Protein AF-A0A7C0WXL3-F1 (afdb_monomer_lite)

pLDDT: mean 95.77, std 2.58, range [79.0, 97.5]

Radius of gyration: 10.41 Å; chains: 1; bounding box: 24×28×22 Å

Foldseek 3Di:
DVQLVVQLVQLVVVCVVVPHDDDSVVSSVVSVCVSVVHAEDEDQDCSVVVSVVSGNYHYHHD

Structure (mmCIF, N/CA/C/O backbone):
data_AF-A0A7C0WXL3-F1
#
_entry.id   AF-A0A7C0WXL3-F1
#
loop_
_atom_site.group_PDB
_atom_site.id
_atom_site.type_symbol
_atom_site.label_atom_id
_atom_site.label_alt_id
_atom_site.label_comp_id
_atom_site.label_asym_id
_atom_site.label_entity_id
_atom_site.label_seq_id
_atom_site.pdbx_PDB_ins_code
_atom_site.Cartn_x
_atom_site.Cartn_y
_atom_site.Cartn_z
_atom_site.occupancy
_atom_site.B_iso_or_equiv
_atom_site.auth_seq_id
_atom_site.auth_comp_id
_atom_site.auth_asym_id
_atom_site.auth_atom_id
_atom_site.pdbx_PDB_model_num
ATOM 1 N N . ASP A 1 1 ? 16.733 2.737 -3.144 1.00 79.00 1 ASP A N 1
ATOM 2 C CA . ASP A 1 1 ? 16.149 3.274 -4.383 1.00 79.00 1 ASP A CA 1
ATOM 3 C C . ASP A 1 1 ? 15.294 4.486 -4.023 1.00 79.00 1 ASP A C 1
ATOM 5 O O . ASP A 1 1 ? 14.519 4.390 -3.076 1.00 79.00 1 ASP A O 1
ATOM 9 N N . THR A 1 2 ? 15.488 5.633 -4.678 1.00 90.19 2 THR A N 1
ATOM 10 C CA . THR A 1 2 ? 14.778 6.884 -4.349 1.00 90.19 2 THR A CA 1
ATOM 11 C C . THR A 1 2 ? 13.301 6.855 -4.740 1.00 90.19 2 THR A C 1
ATOM 13 O O . THR A 1 2 ? 12.483 7.384 -3.994 1.00 90.19 2 THR A O 1
ATOM 16 N N . ASN A 1 3 ? 12.937 6.184 -5.838 1.00 95.00 3 ASN A N 1
ATOM 17 C CA . ASN A 1 3 ? 11.550 6.088 -6.301 1.00 95.00 3 ASN A CA 1
ATOM 18 C C . ASN A 1 3 ? 10.695 5.286 -5.307 1.00 95.00 3 ASN A C 1
ATOM 20 O O . ASN A 1 3 ? 9.612 5.704 -4.907 1.00 95.00 3 ASN A O 1
ATOM 24 N N . SER A 1 4 ? 11.231 4.166 -4.812 1.00 96.19 4 SER A N 1
ATOM 25 C CA . SER A 1 4 ? 10.555 3.360 -3.781 1.00 96.19 4 SER A CA 1
ATOM 26 C C . SER A 1 4 ? 10.307 4.145 -2.487 1.00 96.19 4 SER A C 1
ATOM 28 O O . SER A 1 4 ? 9.250 4.016 -1.866 1.00 96.19 4 SER A O 1
ATOM 30 N N . ALA A 1 5 ? 11.267 4.979 -2.075 1.00 96.31 5 ALA A N 1
ATOM 31 C CA . ALA A 1 5 ? 11.140 5.809 -0.879 1.00 96.31 5 ALA A CA 1
ATOM 32 C C . ALA A 1 5 ? 10.082 6.915 -1.049 1.00 96.31 5 ALA A C 1
ATOM 34 O O . ALA A 1 5 ? 9.303 7.174 -0.127 1.00 96.31 5 ALA A O 1
ATOM 35 N N . GLU A 1 6 ? 10.013 7.527 -2.233 1.00 97.44 6 GLU A N 1
ATOM 36 C CA . GLU A 1 6 ? 8.994 8.520 -2.580 1.00 97.44 6 GLU A CA 1
ATOM 37 C C . GLU A 1 6 ? 7.596 7.890 -2.573 1.00 97.44 6 GLU A C 1
ATOM 39 O O . GLU A 1 6 ? 6.711 8.377 -1.869 1.00 97.44 6 GLU A O 1
ATOM 44 N N . LYS A 1 7 ? 7.42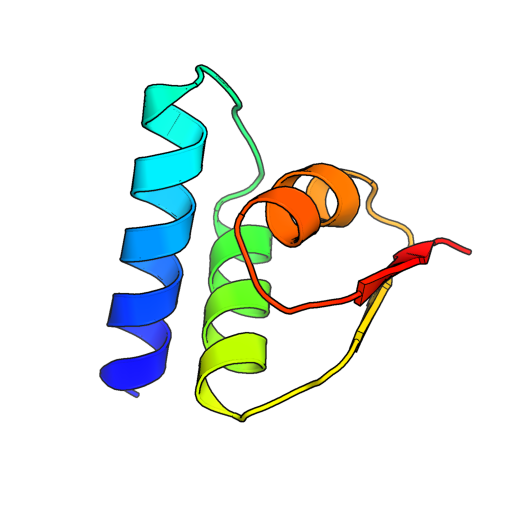5 6.726 -3.214 1.00 97.19 7 LYS A N 1
ATOM 45 C CA . LYS A 1 7 ? 6.156 5.978 -3.196 1.00 97.19 7 LYS A CA 1
ATOM 46 C C . LYS A 1 7 ? 5.722 5.584 -1.789 1.00 97.19 7 LYS A C 1
ATOM 48 O O . LYS A 1 7 ? 4.560 5.764 -1.437 1.00 97.19 7 LYS A O 1
ATOM 53 N N . SER A 1 8 ? 6.651 5.118 -0.958 1.00 97.25 8 SER A N 1
ATOM 54 C CA . SER A 1 8 ? 6.361 4.796 0.448 1.00 97.25 8 SER A CA 1
ATOM 55 C C . SER A 1 8 ? 5.860 6.028 1.215 1.00 97.25 8 SER A C 1
ATOM 57 O O . SER A 1 8 ? 4.880 5.960 1.956 1.00 97.25 8 SER A O 1
ATOM 59 N N . SER A 1 9 ? 6.500 7.179 1.002 1.00 96.94 9 SER A N 1
ATOM 60 C CA . SER A 1 9 ? 6.135 8.439 1.659 1.00 96.94 9 SER A CA 1
ATOM 61 C C . SER A 1 9 ? 4.768 8.955 1.199 1.00 96.94 9 SER A C 1
ATOM 63 O O . SER A 1 9 ? 3.967 9.384 2.029 1.00 96.94 9 SER A O 1
ATOM 65 N N . GLU A 1 10 ? 4.463 8.862 -0.100 1.00 97.50 10 GLU A N 1
ATOM 66 C CA . GLU A 1 10 ? 3.147 9.200 -0.661 1.00 97.50 10 GLU A CA 1
ATOM 67 C C . GLU A 1 10 ? 2.031 8.349 -0.039 1.00 97.50 10 GLU A C 1
ATOM 69 O O . GLU A 1 10 ? 0.982 8.878 0.341 1.00 97.50 10 GLU A O 1
ATOM 74 N N . ILE A 1 11 ? 2.254 7.038 0.091 1.00 97.19 11 ILE A N 1
ATOM 75 C CA . ILE A 1 11 ? 1.298 6.102 0.698 1.00 97.19 11 ILE A CA 1
ATOM 76 C C . ILE A 1 11 ? 1.074 6.456 2.170 1.00 97.19 11 ILE A C 1
ATOM 78 O O . ILE A 1 11 ? -0.073 6.626 2.591 1.00 97.19 11 ILE A O 1
ATOM 82 N N . MET A 1 12 ? 2.152 6.635 2.940 1.00 97.12 12 MET A N 1
ATOM 83 C CA . MET A 1 12 ? 2.064 6.991 4.358 1.00 97.12 12 MET A CA 1
ATOM 84 C C . MET A 1 12 ? 1.312 8.312 4.560 1.00 97.12 12 MET A C 1
ATOM 86 O O . MET A 1 12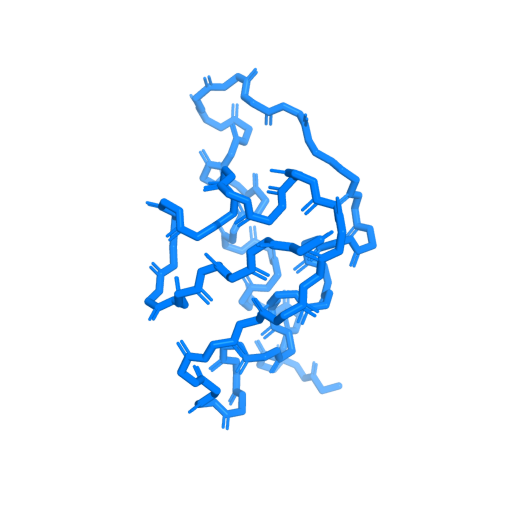 ? 0.427 8.404 5.407 1.00 97.12 12 MET A O 1
ATOM 90 N N . ALA A 1 13 ? 1.610 9.330 3.749 1.00 97.12 13 ALA A N 1
ATOM 91 C CA . ALA A 1 13 ? 0.940 10.623 3.825 1.00 97.12 13 ALA A CA 1
ATOM 92 C C . ALA A 1 13 ? -0.572 10.510 3.568 1.00 97.12 13 ALA A C 1
ATOM 94 O O . ALA A 1 13 ? -1.365 11.137 4.275 1.00 97.12 13 ALA A O 1
ATOM 95 N N . LYS A 1 14 ? -0.992 9.694 2.590 1.00 97.00 14 LYS A N 1
ATOM 96 C CA . LYS A 1 14 ? -2.416 9.441 2.309 1.00 97.00 14 LYS A CA 1
ATOM 97 C C . LYS A 1 14 ? -3.114 8.750 3.482 1.00 97.00 14 LYS A C 1
ATOM 99 O O . LYS A 1 14 ? -4.198 9.189 3.860 1.00 97.00 14 LYS A O 1
ATOM 104 N N . LEU A 1 15 ? -2.488 7.728 4.068 1.00 96.38 15 LEU A N 1
ATOM 105 C CA . LEU A 1 15 ? -3.031 6.975 5.206 1.00 96.38 15 LEU A CA 1
ATOM 106 C C . LEU A 1 15 ? -3.171 7.854 6.454 1.00 96.38 15 LEU A C 1
ATOM 108 O O . LEU A 1 15 ? -4.242 7.908 7.060 1.00 96.38 15 LEU A O 1
ATOM 112 N N . LEU A 1 16 ? -2.145 8.650 6.766 1.00 95.25 16 LEU A N 1
ATOM 113 C CA . LEU A 1 16 ? -2.188 9.608 7.872 1.00 95.25 16 LEU A CA 1
ATOM 114 C C . LEU A 1 16 ? -3.285 10.661 7.682 1.00 95.25 16 LEU A C 1
ATOM 116 O O . LEU A 1 16 ? -3.974 11.008 8.640 1.00 95.25 16 LEU A O 1
ATOM 120 N N . ARG A 1 17 ? -3.508 11.135 6.447 1.00 95.81 17 ARG A N 1
ATOM 121 C CA . ARG A 1 17 ? -4.558 12.124 6.146 1.00 95.81 17 ARG A CA 1
ATOM 122 C C . ARG A 1 17 ? -5.965 11.617 6.465 1.00 95.81 17 ARG A C 1
ATOM 124 O O . ARG A 1 17 ? -6.842 12.426 6.751 1.00 95.81 17 ARG A O 1
ATOM 131 N N . ILE A 1 18 ? -6.186 10.305 6.404 1.00 95.44 18 ILE A N 1
ATOM 132 C CA . ILE A 1 18 ? -7.475 9.673 6.721 1.00 95.44 18 ILE A CA 1
ATOM 133 C C . ILE A 1 18 ? -7.504 9.046 8.123 1.00 95.44 18 ILE A C 1
ATOM 135 O O . ILE A 1 18 ? -8.472 8.378 8.471 1.00 95.44 18 ILE A O 1
ATOM 139 N N . GLY A 1 19 ? -6.460 9.263 8.931 1.00 95.38 19 GLY A N 1
ATOM 140 C CA . GLY A 1 19 ? -6.365 8.742 10.295 1.00 95.38 19 GLY A CA 1
ATOM 141 C C . GLY A 1 19 ? -6.151 7.229 10.378 1.00 95.38 19 GLY A C 1
ATOM 142 O O . GLY A 1 19 ? -6.407 6.642 11.427 1.00 95.38 19 GLY A O 1
ATOM 143 N N . VAL A 1 20 ? -5.696 6.593 9.296 1.00 95.50 20 VAL A N 1
ATOM 144 C CA . VAL A 1 20 ? -5.382 5.163 9.278 1.00 95.50 20 VAL A CA 1
ATOM 145 C C . VAL A 1 20 ? -3.912 4.978 9.636 1.00 95.50 20 VAL A C 1
ATOM 147 O O . VAL A 1 20 ? -3.025 5.508 8.969 1.00 95.50 20 VAL A O 1
ATOM 150 N N . SER A 1 21 ? -3.664 4.218 10.701 1.00 92.75 21 SER A N 1
ATOM 151 C CA . SER A 1 21 ? -2.323 3.819 11.118 1.00 92.75 21 SER A CA 1
ATOM 152 C C . SER A 1 21 ? -2.073 2.380 10.693 1.00 92.75 21 SER A C 1
ATOM 154 O O . SER A 1 21 ? -2.827 1.495 11.081 1.00 92.75 21 SER A O 1
ATOM 156 N N . VAL A 1 22 ? -0.994 2.161 9.952 1.00 94.19 22 VAL A N 1
ATOM 157 C CA . VAL A 1 22 ? -0.495 0.838 9.544 1.00 94.19 22 VAL A CA 1
ATOM 158 C C . VAL A 1 22 ? 0.982 0.717 9.897 1.00 94.19 22 VAL A C 1
ATOM 160 O O . VAL A 1 22 ? 1.644 1.723 10.185 1.00 94.19 22 VAL A O 1
ATOM 163 N N . ASN A 1 23 ? 1.524 -0.496 9.853 1.00 95.62 23 ASN A N 1
ATOM 164 C CA . ASN A 1 23 ? 2.950 -0.707 10.061 1.00 95.62 23 ASN A CA 1
ATOM 165 C C . ASN A 1 23 ? 3.801 0.039 9.009 1.00 95.62 23 ASN A C 1
ATOM 167 O O . ASN A 1 23 ? 3.563 -0.041 7.803 1.00 95.62 23 ASN A O 1
ATOM 171 N N . ALA A 1 24 ? 4.844 0.745 9.458 1.00 95.50 24 ALA A N 1
ATOM 172 C CA . ALA A 1 24 ? 5.753 1.454 8.559 1.00 95.50 24 ALA A CA 1
ATOM 173 C C . ALA A 1 24 ? 6.499 0.510 7.597 1.00 95.50 24 ALA A C 1
ATOM 175 O O . ALA A 1 24 ? 6.761 0.889 6.457 1.00 95.50 24 ALA A O 1
ATOM 176 N N . LEU A 1 25 ? 6.817 -0.715 8.027 1.00 96.88 25 LEU A N 1
ATOM 177 C CA . LEU A 1 25 ? 7.438 -1.732 7.180 1.00 96.88 25 LEU A CA 1
ATOM 178 C C . LEU A 1 25 ? 6.513 -2.139 6.031 1.00 96.88 25 LEU A C 1
ATOM 180 O O . LEU A 1 25 ? 6.979 -2.230 4.899 1.00 96.88 25 LEU A O 1
ATOM 184 N N . ASP A 1 26 ? 5.217 -2.310 6.289 1.00 97.25 26 ASP A N 1
ATOM 185 C CA . ASP A 1 26 ? 4.252 -2.689 5.251 1.00 97.25 26 ASP A CA 1
ATOM 186 C C . ASP A 1 26 ? 4.093 -1.587 4.207 1.00 97.25 26 ASP A C 1
ATOM 188 O O . ASP A 1 26 ? 4.012 -1.859 3.009 1.00 97.25 26 ASP A O 1
ATOM 192 N N . VAL A 1 27 ? 4.161 -0.325 4.638 1.00 97.31 27 VAL A N 1
ATOM 193 C CA . VAL A 1 27 ? 4.179 0.817 3.718 1.00 97.31 27 VAL A CA 1
ATOM 194 C C . VAL A 1 27 ? 5.450 0.841 2.869 1.00 97.31 27 VAL A C 1
ATOM 196 O O . VAL A 1 27 ? 5.372 1.136 1.678 1.00 97.31 27 VAL A O 1
ATOM 199 N N . ILE A 1 28 ? 6.608 0.495 3.440 1.00 97.25 28 ILE A N 1
ATOM 200 C CA . ILE A 1 28 ? 7.865 0.386 2.684 1.00 97.25 28 ILE A CA 1
ATOM 201 C C . ILE A 1 28 ? 7.788 -0.758 1.667 1.00 97.25 28 ILE A C 1
ATOM 203 O O . ILE A 1 28 ? 8.167 -0.572 0.510 1.00 97.25 28 ILE A O 1
ATOM 207 N N . ILE A 1 29 ? 7.270 -1.923 2.066 1.00 96.94 29 ILE A N 1
ATOM 208 C CA . ILE A 1 29 ? 7.062 -3.068 1.170 1.00 96.9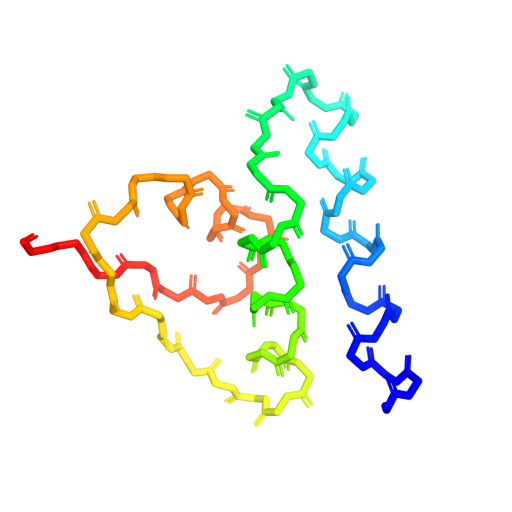4 29 ILE A CA 1
ATOM 209 C C . ILE A 1 29 ? 6.161 -2.649 0.005 1.00 96.94 29 ILE A C 1
ATOM 211 O O . ILE A 1 29 ? 6.535 -2.826 -1.153 1.00 96.94 29 ILE A O 1
ATOM 215 N N . ALA A 1 30 ? 5.024 -2.016 0.297 1.00 97.12 30 ALA A N 1
ATOM 216 C CA . ALA A 1 30 ? 4.104 -1.545 -0.727 1.00 97.12 30 ALA A CA 1
ATOM 217 C C . ALA A 1 30 ? 4.719 -0.477 -1.639 1.00 97.12 30 ALA A C 1
ATOM 219 O O . ALA A 1 30 ? 4.528 -0.528 -2.852 1.00 97.12 30 ALA A O 1
ATOM 220 N N . GLY A 1 31 ? 5.493 0.463 -1.093 1.00 97.12 31 GLY A N 1
ATOM 221 C CA . GLY A 1 31 ? 6.172 1.484 -1.885 1.00 97.12 31 GLY A CA 1
ATOM 222 C C . GLY A 1 31 ? 7.189 0.895 -2.865 1.00 97.12 31 GLY A C 1
ATOM 223 O O . GLY A 1 31 ? 7.238 1.326 -4.017 1.00 97.12 31 GLY A O 1
ATOM 224 N N . ILE A 1 32 ? 7.944 -0.129 -2.450 1.00 96.88 32 ILE A N 1
ATOM 225 C CA . ILE A 1 32 ? 8.844 -0.881 -3.341 1.00 96.88 32 ILE A CA 1
ATOM 226 C C . ILE A 1 32 ? 8.036 -1.603 -4.425 1.00 96.88 32 ILE A C 1
ATOM 228 O O . ILE A 1 32 ? 8.362 -1.496 -5.607 1.00 96.88 32 ILE A O 1
ATOM 232 N N . SER A 1 33 ? 6.960 -2.299 -4.046 1.00 96.94 33 SER A N 1
ATOM 233 C CA . SER A 1 33 ? 6.092 -3.017 -4.985 1.00 96.94 33 SER A CA 1
ATOM 234 C C . SER A 1 33 ? 5.508 -2.094 -6.056 1.00 96.94 33 SER A C 1
ATOM 236 O O . SER A 1 33 ? 5.620 -2.397 -7.243 1.00 96.94 33 SER A O 1
ATOM 238 N N . VAL A 1 34 ? 4.958 -0.940 -5.665 1.00 96.81 34 VAL A N 1
ATOM 239 C CA . VAL A 1 34 ? 4.424 0.061 -6.605 1.00 96.81 34 VAL A CA 1
ATOM 240 C C . VAL A 1 34 ? 5.526 0.610 -7.509 1.00 96.81 34 VAL A C 1
ATOM 242 O O . VAL A 1 34 ? 5.335 0.702 -8.719 1.00 96.81 34 VAL A O 1
ATOM 245 N N . ALA A 1 35 ? 6.692 0.956 -6.956 1.00 96.50 35 ALA A N 1
ATOM 246 C CA . ALA A 1 35 ? 7.801 1.505 -7.739 1.00 96.50 35 ALA A CA 1
ATOM 247 C C . ALA A 1 35 ? 8.319 0.529 -8.809 1.00 96.50 35 ALA A C 1
ATOM 249 O O . ALA A 1 35 ? 8.828 0.964 -9.840 1.00 96.50 35 ALA A O 1
ATOM 250 N N . HIS A 1 36 ? 8.168 -0.774 -8.572 1.00 95.62 36 HIS A N 1
ATOM 251 C CA . HIS A 1 36 ? 8.543 -1.837 -9.502 1.00 95.62 36 HIS A CA 1
ATOM 252 C C . HIS A 1 36 ? 7.391 -2.285 -10.418 1.00 95.62 36 HIS A C 1
ATOM 254 O O . HIS A 1 36 ? 7.569 -3.223 -11.193 1.00 95.62 36 HIS A O 1
ATOM 260 N N . GLY A 1 37 ? 6.225 -1.631 -10.356 1.00 95.12 37 GLY A N 1
ATOM 261 C CA . GLY A 1 37 ? 5.074 -1.954 -11.201 1.00 95.12 37 GLY A CA 1
ATOM 262 C C . GLY A 1 37 ? 4.424 -3.298 -10.868 1.00 95.12 37 GLY A C 1
ATOM 263 O O . GLY A 1 37 ? 3.866 -3.941 -11.752 1.00 95.12 37 GLY A O 1
ATOM 264 N N . ALA A 1 38 ? 4.527 -3.754 -9.617 1.00 96.81 38 ALA A N 1
ATOM 265 C CA . ALA A 1 38 ? 3.810 -4.943 -9.181 1.00 96.81 38 ALA A CA 1
ATOM 266 C C . ALA A 1 38 ? 2.295 -4.704 -9.247 1.00 96.81 38 ALA A C 1
ATOM 268 O O . ALA A 1 38 ? 1.816 -3.629 -8.898 1.00 96.81 38 ALA A O 1
ATOM 269 N N . GLU A 1 39 ? 1.547 -5.729 -9.650 1.00 96.75 39 GLU A N 1
ATOM 270 C CA . GLU A 1 39 ? 0.081 -5.667 -9.707 1.00 96.75 39 GLU A CA 1
ATOM 271 C C . GLU A 1 39 ? -0.566 -6.111 -8.391 1.00 96.75 39 GLU A C 1
ATOM 273 O O . GLU A 1 39 ? -1.653 -5.654 -8.044 1.00 96.75 39 GLU A O 1
ATOM 278 N N . LYS A 1 40 ? 0.085 -7.018 -7.646 1.00 97.19 40 LYS A N 1
ATOM 279 C CA . LYS A 1 40 ? -0.499 -7.650 -6.456 1.00 97.19 40 LYS A CA 1
ATOM 280 C C . LYS A 1 40 ? 0.495 -7.798 -5.311 1.00 97.19 40 LYS A C 1
ATOM 282 O O . LYS A 1 40 ? 1.675 -8.067 -5.538 1.00 97.19 40 LYS A O 1
ATOM 287 N N . ILE A 1 41 ? -0.014 -7.729 -4.083 1.00 96.25 41 ILE A N 1
ATOM 288 C CA . ILE A 1 41 ? 0.671 -8.162 -2.861 1.00 96.25 41 ILE A CA 1
ATOM 289 C C . ILE A 1 41 ? -0.113 -9.317 -2.247 1.00 96.25 41 ILE A C 1
ATOM 291 O O . ILE A 1 41 ? -1.299 -9.192 -1.946 1.00 96.25 41 ILE A O 1
ATOM 295 N N . VAL A 1 42 ? 0.569 -10.443 -2.038 1.00 97.00 42 VAL A N 1
ATOM 296 C CA . VAL A 1 42 ? 0.008 -11.626 -1.379 1.00 97.00 42 VAL A CA 1
ATOM 297 C C . VAL A 1 42 ? 0.548 -11.679 0.045 1.00 97.00 42 VAL A C 1
ATOM 299 O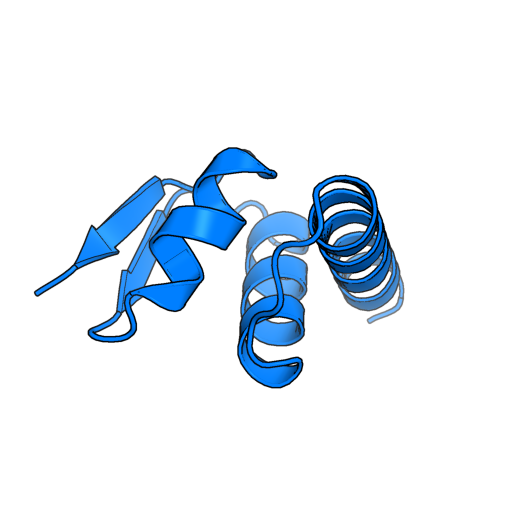 O . VAL A 1 42 ? 1.753 -11.822 0.242 1.00 97.00 42 VAL A O 1
ATOM 302 N N . SER A 1 43 ? -0.320 -11.553 1.044 1.00 96.31 43 SER A N 1
ATOM 303 C CA . SER A 1 43 ? 0.089 -11.501 2.452 1.00 96.31 43 SER A CA 1
ATOM 304 C C . SER A 1 43 ? -0.990 -12.066 3.368 1.00 96.31 43 SER A C 1
ATOM 306 O O . SER A 1 43 ? -2.154 -12.119 3.002 1.00 96.31 43 SER A O 1
ATOM 308 N N . ARG A 1 44 ? -0.613 -12.472 4.582 1.00 96.50 44 ARG A N 1
ATOM 309 C CA . ARG A 1 44 ? -1.582 -12.745 5.659 1.00 96.50 44 ARG A CA 1
ATOM 310 C C . ARG A 1 44 ? -1.941 -11.487 6.445 1.00 96.50 44 ARG A C 1
ATOM 312 O O . ARG A 1 44 ? -2.908 -11.489 7.204 1.00 96.50 44 ARG A O 1
ATOM 319 N N . ASP A 1 45 ? -1.137 -10.438 6.293 1.00 96.06 45 ASP A N 1
ATOM 320 C CA . ASP A 1 45 ? -1.327 -9.183 6.997 1.00 96.06 45 ASP A CA 1
ATOM 321 C C . ASP A 1 45 ? -2.444 -8.368 6.342 1.00 96.06 45 ASP A C 1
ATOM 323 O O . ASP A 1 45 ? -2.432 -8.101 5.137 1.00 96.06 45 ASP A O 1
ATOM 327 N N . ARG A 1 46 ? -3.427 -7.983 7.154 1.00 95.00 46 A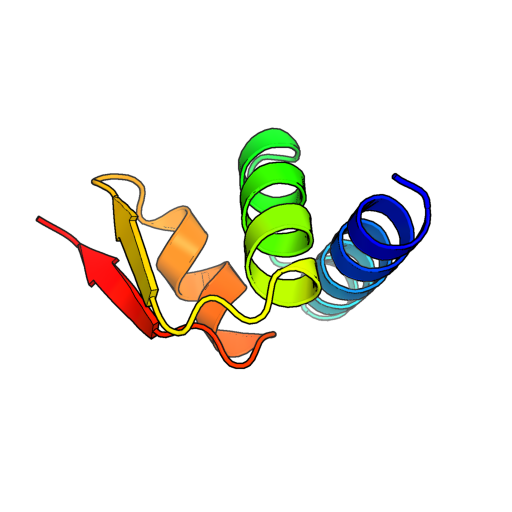RG A N 1
ATOM 328 C CA . ARG A 1 46 ? -4.598 -7.237 6.702 1.00 95.00 46 ARG A CA 1
ATOM 329 C C . ARG A 1 46 ? -4.309 -5.748 6.530 1.00 95.00 46 ARG A C 1
ATOM 331 O O . ARG A 1 46 ? -5.112 -5.091 5.870 1.00 95.00 46 ARG A O 1
ATOM 338 N N . ASP A 1 47 ? -3.179 -5.236 7.015 1.00 95.25 47 ASP A N 1
ATOM 339 C CA . ASP A 1 47 ? -2.750 -3.850 6.786 1.00 95.25 47 ASP A CA 1
ATOM 340 C C . ASP A 1 47 ? -2.617 -3.551 5.283 1.00 95.25 47 ASP A C 1
ATOM 342 O O . ASP A 1 47 ? -2.971 -2.462 4.818 1.00 95.25 47 ASP A O 1
ATOM 346 N N . PHE A 1 48 ? -2.242 -4.554 4.478 1.00 96.81 48 PHE A N 1
ATOM 347 C CA . PHE A 1 48 ? -2.180 -4.421 3.021 1.00 96.81 48 PHE A CA 1
ATOM 348 C C . PHE A 1 48 ? -3.536 -4.146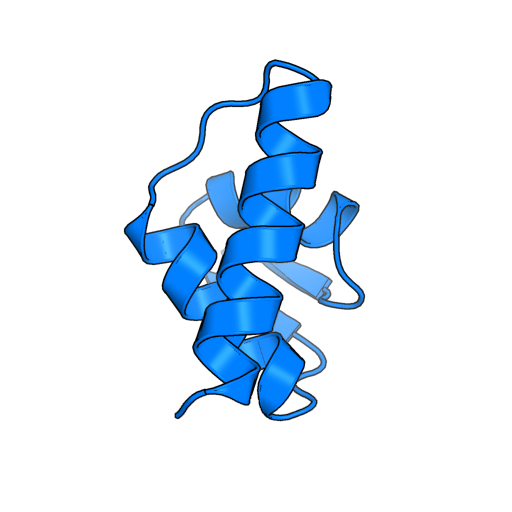 2.367 1.00 96.81 48 PHE A C 1
ATOM 350 O O . PHE A 1 48 ? -3.569 -3.584 1.276 1.00 96.81 48 PHE A O 1
ATOM 357 N N . VAL A 1 49 ? -4.656 -4.465 3.024 1.00 96.19 49 VAL A N 1
ATOM 358 C CA . VAL A 1 49 ? -5.991 -4.104 2.525 1.00 96.19 49 VAL A CA 1
ATOM 359 C C . VAL A 1 49 ? -6.198 -2.592 2.582 1.00 96.19 49 VAL A C 1
ATOM 361 O O . VAL A 1 49 ? -6.751 -2.017 1.648 1.00 96.19 49 VAL A O 1
ATOM 364 N N . GLU A 1 50 ? -5.745 -1.926 3.645 1.00 96.31 50 GLU A N 1
ATOM 365 C CA . GLU A 1 50 ? -5.833 -0.465 3.746 1.00 96.31 50 GLU A CA 1
ATOM 366 C C . GLU A 1 50 ? -4.835 0.222 2.811 1.00 96.31 50 GLU A C 1
ATOM 368 O O . GLU A 1 50 ? -5.170 1.216 2.166 1.00 96.31 50 GLU A O 1
ATOM 373 N N . ILE A 1 51 ? -3.636 -0.346 2.662 1.00 96.31 51 ILE A N 1
ATOM 374 C CA . ILE A 1 51 ? -2.618 0.165 1.738 1.00 96.31 51 ILE A CA 1
ATOM 375 C C . ILE A 1 51 ? -3.071 0.036 0.272 1.00 96.31 51 ILE A C 1
ATOM 377 O O . ILE A 1 51 ? -2.902 0.975 -0.510 1.00 96.31 51 ILE A O 1
ATOM 381 N N . ALA A 1 52 ? -3.706 -1.079 -0.100 1.00 96.06 52 ALA A N 1
ATOM 382 C CA . ALA A 1 52 ? -4.252 -1.297 -1.440 1.00 96.06 52 ALA A CA 1
ATOM 383 C C . ALA A 1 52 ? -5.284 -0.230 -1.830 1.00 96.06 52 ALA A C 1
ATOM 385 O O . ALA A 1 52 ? -5.292 0.229 -2.962 1.00 96.06 52 ALA A O 1
ATOM 386 N N . LYS A 1 53 ? -6.090 0.277 -0.887 1.00 95.19 53 LYS A N 1
ATOM 387 C CA . LYS A 1 53 ? -7.043 1.372 -1.168 1.00 95.19 53 LYS A CA 1
ATOM 388 C C . LYS A 1 53 ? -6.365 2.690 -1.565 1.00 95.19 53 LYS A C 1
ATOM 390 O O . LYS A 1 53 ? -7.029 3.575 -2.098 1.00 95.19 53 LYS A O 1
ATOM 395 N N . MET A 1 54 ? -5.077 2.855 -1.259 1.00 93.44 54 MET A N 1
ATOM 396 C CA . MET A 1 54 ? -4.307 4.079 -1.516 1.00 93.44 54 MET A CA 1
ATOM 397 C C . MET A 1 54 ? -3.374 3.964 -2.731 1.00 93.44 54 MET A C 1
ATOM 399 O O . MET A 1 54 ? -2.687 4.941 -3.066 1.00 93.44 54 MET A O 1
ATOM 403 N N . THR A 1 55 ? -3.332 2.790 -3.364 1.00 94.38 55 THR A N 1
ATOM 404 C CA . THR A 1 55 ? -2.389 2.407 -4.423 1.00 94.38 55 THR A CA 1
ATOM 405 C C . THR A 1 55 ? -3.105 1.664 -5.550 1.00 94.38 55 THR A C 1
ATOM 407 O O . THR A 1 55 ? -4.290 1.372 -5.450 1.00 94.38 55 THR A O 1
ATOM 410 N N . ASP A 1 56 ? -2.372 1.343 -6.614 1.00 93.38 56 ASP A N 1
ATOM 411 C CA . ASP A 1 56 ? -2.872 0.511 -7.717 1.00 93.38 56 ASP A CA 1
ATOM 412 C C . ASP A 1 56 ? -2.636 -0.995 -7.474 1.00 93.38 56 ASP A C 1
ATOM 414 O O . ASP A 1 56 ? -2.781 -1.807 -8.384 1.00 93.38 56 ASP A O 1
ATOM 418 N N . LEU A 1 57 ? -2.243 -1.381 -6.253 1.00 96.19 57 LEU A N 1
ATOM 419 C CA . LEU A 1 57 ? -1.988 -2.772 -5.884 1.00 96.19 57 LEU A CA 1
ATOM 420 C C . LEU A 1 57 ? -3.279 -3.496 -5.501 1.00 96.19 57 LEU A C 1
ATOM 422 O O . LEU A 1 57 ? -4.086 -2.996 -4.718 1.00 96.19 57 LEU A O 1
ATOM 426 N N . GLU A 1 58 ? -3.410 -4.743 -5.937 1.00 97.38 58 GLU A N 1
ATOM 427 C CA . GLU A 1 58 ? -4.395 -5.679 -5.400 1.00 97.38 58 GLU A CA 1
ATOM 428 C C . GLU A 1 58 ? -3.826 -6.407 -4.169 1.00 97.38 58 GLU A C 1
ATOM 430 O O . GLU A 1 58 ? -2.781 -7.057 -4.243 1.00 97.38 58 GLU A O 1
ATOM 435 N N . ALA A 1 59 ? -4.521 -6.341 -3.032 1.00 96.81 59 ALA A N 1
ATOM 436 C CA . ALA A 1 59 ? -4.179 -7.136 -1.852 1.00 96.81 59 ALA A CA 1
ATOM 437 C C . ALA A 1 59 ? -4.911 -8.485 -1.869 1.00 96.81 59 ALA A C 1
ATOM 439 O O . ALA A 1 59 ? -6.141 -8.535 -1.817 1.00 96.81 59 ALA A O 1
ATOM 440 N N . VAL A 1 60 ? -4.152 -9.583 -1.881 1.00 97.12 60 VAL A N 1
ATOM 441 C CA . VAL A 1 60 ? -4.669 -10.956 -1.800 1.00 97.12 60 VAL A CA 1
ATOM 442 C C . VAL A 1 60 ? -4.319 -11.537 -0.433 1.00 97.12 60 VAL A C 1
ATOM 444 O O . VAL A 1 60 ? -3.147 -11.782 -0.139 1.00 97.12 60 VAL A O 1
ATOM 447 N N . ILE A 1 61 ? -5.342 -11.764 0.395 1.00 96.94 61 ILE A N 1
ATOM 448 C CA . ILE A 1 61 ? -5.191 -12.299 1.756 1.00 96.94 61 ILE A CA 1
ATOM 449 C C . ILE A 1 61 ? -5.498 -13.800 1.792 1.00 96.94 61 ILE A C 1
ATOM 451 O O . ILE A 1 61 ? -6.463 -14.235 1.162 1.00 96.94 61 ILE A O 1
ATOM 455 N N . TYR A 1 62 ? -4.693 -14.578 2.526 1.00 91.38 62 TYR A N 1
ATOM 456 C CA . TYR A 1 62 ? -4.810 -16.040 2.648 1.00 91.38 62 TYR A CA 1
ATOM 457 C C . TYR A 1 62 ? -4.575 -16.562 4.070 1.00 91.38 62 TYR A C 1
ATOM 459 O O . TYR A 1 62 ? -3.956 -15.842 4.887 1.00 91.38 62 TYR A O 1
#

Secondary structure (DSSP, 8-state):
-HHHHHHHHHHHHHHHHTT----HHHHHHHHHHHHTT--EEEES-THHHHHHTTSSPEEEE-

Sequence (62 aa):
DTNSAEKSSEIMAKLLRIGVSVNALDVIIAGISVAHGAEKIVSRDRDFVEIAKMTDLEAVIY